Protein AF-A0A091G411-F1 (afdb_monomer_lite)

pLDDT: mean 91.91, std 4.14, range [69.12, 97.12]

Secondary structure (DSSP, 8-state):
-HHHHHHHHHHHHSPP---TT-SS---SSSSSS-----TTTGGGGGGGGTTTGGG-SSS-----HHHHHHIIIIIIIIIHHHHHHHHHHHHHH--

Sequence (95 aa):
MRKALAYKYLMENRKPIIGDDSLIAGTTTSKKVGCPLYPEGSAVIIWNELITMPHRTYNPFDISEETRELLHNDIFVTLNRDMQLELIERAEYGI

Structure (mmCIF, N/CA/C/O backbone):
data_AF-A0A091G411-F1
#
_entry.id   AF-A0A091G411-F1
#
loop_
_atom_site.group_PDB
_atom_site.id
_atom_site.type_symbol
_atom_site.label_atom_id
_atom_site.label_alt_id
_atom_site.label_comp_id
_atom_site.label_asym_id
_atom_site.label_entity_id
_atom_site.label_seq_id
_atom_site.pdbx_PDB_ins_code
_atom_site.Cartn_x
_atom_site.Cartn_y
_atom_site.Cartn_z
_atom_site.occupancy
_atom_site.B_iso_or_equiv
_atom_site.auth_seq_id
_atom_site.auth_comp_id
_atom_site.auth_asym_id
_atom_site.auth_atom_id
_atom_site.pdbx_PDB_model_num
ATOM 1 N N . MET A 1 1 ? -16.859 -4.607 12.590 1.00 84.25 1 MET A N 1
ATOM 2 C CA . MET A 1 1 ? -17.403 -4.481 11.213 1.00 84.25 1 MET A CA 1
ATOM 3 C C . MET A 1 1 ? -16.532 -3.655 10.248 1.00 84.25 1 MET A C 1
ATOM 5 O O . MET A 1 1 ? -16.540 -3.978 9.069 1.00 84.25 1 MET A O 1
ATOM 9 N N . ARG A 1 2 ? -15.725 -2.668 10.693 1.00 89.31 2 ARG A N 1
ATOM 10 C CA . ARG A 1 2 ? -14.885 -1.811 9.812 1.00 89.31 2 ARG A CA 1
ATOM 11 C C . ARG A 1 2 ? -14.003 -2.560 8.800 1.00 89.31 2 ARG A C 1
ATOM 13 O O . ARG A 1 2 ? -14.083 -2.274 7.614 1.00 89.31 2 ARG A O 1
ATOM 20 N N . LYS A 1 3 ? -13.223 -3.557 9.239 1.00 89.69 3 LYS A N 1
ATOM 21 C CA . LYS A 1 3 ? -12.333 -4.328 8.345 1.00 89.69 3 LYS A CA 1
ATOM 22 C C . LYS A 1 3 ? -13.086 -5.056 7.224 1.00 89.69 3 LYS A C 1
ATOM 24 O O . LYS A 1 3 ? -12.641 -5.048 6.085 1.00 89.69 3 LYS A O 1
ATOM 29 N N . ALA A 1 4 ? -14.250 -5.631 7.532 1.00 95.75 4 ALA A N 1
ATOM 30 C CA . ALA A 1 4 ? -15.082 -6.306 6.536 1.00 95.75 4 ALA A CA 1
ATOM 31 C C . ALA A 1 4 ? -15.649 -5.320 5.501 1.00 95.75 4 ALA A C 1
ATOM 33 O O . ALA A 1 4 ? -15.665 -5.624 4.314 1.00 95.75 4 ALA A O 1
ATOM 34 N N . LEU A 1 5 ? -16.063 -4.126 5.938 1.00 96.56 5 LEU A N 1
ATOM 35 C CA . LEU A 1 5 ? -16.547 -3.074 5.039 1.00 96.56 5 LEU A CA 1
ATOM 36 C C . LEU A 1 5 ? -15.428 -2.513 4.155 1.00 96.56 5 LEU A C 1
ATOM 38 O O . LEU A 1 5 ? -15.640 -2.348 2.960 1.00 96.56 5 LEU A O 1
ATOM 42 N N . ALA A 1 6 ? -14.234 -2.287 4.710 1.00 93.19 6 ALA A N 1
ATOM 43 C CA . ALA A 1 6 ? -13.067 -1.869 3.935 1.00 93.19 6 ALA A CA 1
ATOM 44 C C . ALA A 1 6 ? -12.680 -2.925 2.888 1.00 93.19 6 ALA A C 1
ATOM 46 O O . ALA A 1 6 ? -12.440 -2.590 1.731 1.00 93.19 6 ALA A O 1
ATOM 47 N N . TYR A 1 7 ? -12.694 -4.209 3.265 1.00 93.88 7 TYR A N 1
ATOM 48 C CA . TYR A 1 7 ? -12.454 -5.307 2.332 1.00 93.88 7 TYR A CA 1
ATOM 49 C C . TYR A 1 7 ? -13.527 -5.380 1.238 1.00 93.88 7 TYR A C 1
ATOM 51 O O . TYR A 1 7 ? -13.191 -5.492 0.063 1.00 93.88 7 TYR A O 1
ATOM 59 N N . LYS A 1 8 ? -14.810 -5.255 1.598 1.00 96.69 8 LYS A N 1
ATOM 60 C CA . LYS A 1 8 ? -15.911 -5.193 0.629 1.00 96.69 8 LYS A CA 1
ATOM 61 C C . LYS A 1 8 ? -15.710 -4.039 -0.357 1.00 96.69 8 LYS A C 1
ATOM 63 O O . LYS A 1 8 ? -15.721 -4.275 -1.559 1.00 96.69 8 LYS A O 1
ATOM 68 N N . TYR A 1 9 ? -15.454 -2.831 0.145 1.00 96.44 9 TYR A N 1
ATOM 69 C CA . TYR A 1 9 ? -15.200 -1.652 -0.683 1.00 96.44 9 TYR A CA 1
ATOM 70 C C . TYR A 1 9 ? -14.017 -1.871 -1.631 1.00 96.44 9 TYR A C 1
ATOM 72 O O . TYR A 1 9 ? -14.130 -1.604 -2.825 1.00 96.44 9 TYR A O 1
ATOM 80 N N . LEU A 1 10 ? -12.903 -2.411 -1.124 1.00 93.81 10 LEU A N 1
ATOM 81 C CA . LEU A 1 10 ? -11.744 -2.755 -1.943 1.00 93.81 10 LEU A CA 1
ATOM 82 C C . LEU A 1 10 ? -12.136 -3.712 -3.071 1.00 93.81 10 LEU A C 1
ATOM 84 O O . LEU A 1 10 ? -11.776 -3.471 -4.218 1.00 93.81 10 LEU A O 1
ATOM 88 N N . MET A 1 11 ? -12.868 -4.782 -2.760 1.00 93.62 11 MET A N 1
ATOM 89 C CA . MET A 1 11 ? -13.261 -5.793 -3.742 1.00 93.62 11 MET A CA 1
ATOM 90 C C . MET A 1 11 ? -14.276 -5.272 -4.768 1.00 93.62 11 MET A C 1
ATOM 92 O O . MET A 1 11 ? -14.208 -5.683 -5.922 1.00 93.62 11 MET A O 1
ATOM 96 N N . GLU A 1 12 ? -15.169 -4.357 -4.382 1.00 96.25 12 GLU A N 1
ATOM 97 C CA . GLU A 1 12 ? -16.154 -3.734 -5.280 1.00 96.25 12 GLU A CA 1
ATOM 98 C C . GLU A 1 12 ? -15.539 -2.676 -6.212 1.00 96.25 12 GLU A C 1
ATOM 100 O O . GLU A 1 12 ? -16.035 -2.486 -7.320 1.00 96.25 12 GLU A O 1
ATOM 105 N N . ASN A 1 13 ? -14.463 -1.998 -5.793 1.00 95.25 13 ASN A N 1
ATOM 106 C CA . ASN A 1 13 ? -13.894 -0.857 -6.526 1.00 95.25 13 ASN A CA 1
ATOM 107 C C . ASN A 1 13 ? -12.552 -1.152 -7.206 1.00 95.25 13 ASN A C 1
ATOM 109 O O . ASN A 1 13 ? -12.116 -0.397 -8.078 1.00 95.25 13 ASN A O 1
ATOM 113 N N . ARG A 1 14 ? -11.856 -2.229 -6.824 1.00 90.50 14 ARG A N 1
ATOM 114 C CA . ARG A 1 14 ? -10.587 -2.574 -7.469 1.00 90.50 14 ARG A CA 1
ATOM 115 C C . ARG A 1 14 ? -10.821 -3.026 -8.908 1.00 90.50 14 ARG A C 1
ATOM 117 O O . ARG A 1 14 ? -11.667 -3.873 -9.182 1.00 90.50 14 ARG A O 1
ATOM 124 N N . LYS A 1 15 ? -9.986 -2.543 -9.829 1.00 89.75 15 LYS A N 1
ATOM 125 C CA . LYS A 1 15 ? -9.950 -3.079 -11.191 1.00 89.75 15 LYS A CA 1
ATOM 126 C C . LYS A 1 15 ? -9.323 -4.483 -11.168 1.00 89.75 15 LYS A C 1
ATOM 128 O O . LYS A 1 15 ? -8.178 -4.610 -10.721 1.00 89.75 15 LYS A O 1
ATOM 133 N N . PRO A 1 16 ? -10.027 -5.535 -11.622 1.00 87.19 16 PRO A N 1
ATOM 134 C CA . PRO A 1 16 ? -9.432 -6.856 -11.744 1.00 87.19 16 PRO A CA 1
ATOM 135 C C . PRO A 1 16 ? -8.386 -6.851 -12.861 1.00 87.19 16 PRO A C 1
ATOM 137 O O . PRO A 1 16 ? -8.563 -6.210 -13.898 1.00 87.19 16 PRO A O 1
ATOM 140 N N . ILE A 1 17 ? -7.296 -7.579 -12.642 1.00 89.88 17 ILE A N 1
ATOM 141 C CA . ILE A 1 17 ? -6.245 -7.793 -13.636 1.00 89.88 17 ILE A CA 1
ATOM 142 C C . ILE A 1 17 ? -6.158 -9.295 -13.878 1.00 89.88 17 ILE A C 1
ATOM 144 O O . ILE A 1 17 ? -6.122 -10.086 -12.933 1.00 89.88 17 ILE A O 1
ATOM 148 N N . ILE A 1 18 ? -6.144 -9.675 -15.150 1.00 89.44 18 ILE A N 1
ATOM 149 C CA . ILE A 1 18 ? -5.881 -11.035 -15.609 1.00 89.44 18 ILE A CA 1
ATOM 150 C C . ILE A 1 18 ? -4.603 -10.933 -16.432 1.00 89.44 18 ILE A C 1
ATOM 152 O O . ILE A 1 18 ? -4.525 -10.104 -17.336 1.00 89.44 18 ILE A O 1
ATOM 156 N N . GLY A 1 19 ? -3.575 -11.689 -16.052 1.00 86.31 19 GLY A N 1
ATOM 157 C CA . GLY A 1 19 ? -2.325 -11.704 -16.805 1.00 86.31 19 GLY A CA 1
ATOM 158 C C . GLY A 1 19 ? -2.527 -12.363 -18.166 1.00 86.31 19 GLY A C 1
ATOM 159 O O . GLY A 1 19 ? -3.258 -13.344 -18.250 1.00 86.31 19 GLY A O 1
ATOM 160 N N . ASP A 1 20 ? -1.853 -11.847 -19.192 1.00 88.31 20 ASP A N 1
ATOM 161 C CA . ASP A 1 20 ? -2.012 -12.293 -20.587 1.00 88.31 20 ASP A CA 1
ATOM 162 C C . ASP A 1 20 ? -1.788 -13.807 -20.757 1.00 88.31 20 ASP A C 1
ATOM 164 O O . ASP A 1 20 ? -2.532 -14.470 -21.471 1.00 88.31 20 ASP A O 1
ATOM 168 N N . ASP A 1 21 ? -0.824 -14.361 -20.015 1.00 88.44 21 ASP A N 1
ATOM 169 C CA . ASP A 1 21 ? -0.459 -15.785 -20.035 1.00 88.44 21 ASP A CA 1
ATOM 170 C C . ASP A 1 21 ? -1.022 -16.571 -18.834 1.00 88.44 21 ASP A C 1
ATOM 172 O O . ASP A 1 21 ? -0.574 -17.677 -18.529 1.00 88.44 21 ASP A O 1
ATOM 176 N N . SER A 1 22 ? -1.965 -15.990 -18.084 1.00 88.50 22 SER A N 1
ATOM 177 C CA . SER A 1 22 ? -2.501 -16.614 -16.875 1.00 88.50 22 SER A CA 1
ATOM 178 C C . SER A 1 22 ? 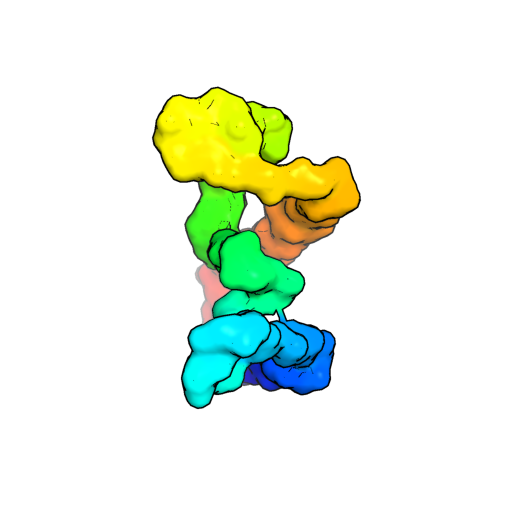-3.746 -17.438 -17.176 1.00 88.50 22 SER A C 1
ATOM 180 O O . SER A 1 22 ? -4.761 -16.913 -17.627 1.00 88.50 22 SER A O 1
ATOM 182 N N . LEU A 1 23 ? -3.714 -18.723 -16.817 1.00 92.94 23 LEU A N 1
ATOM 183 C CA . LEU A 1 23 ? -4.904 -19.584 -16.835 1.00 92.94 23 LEU A CA 1
ATOM 184 C C . LEU A 1 23 ? -5.881 -19.274 -15.687 1.00 92.94 23 LEU A C 1
ATOM 186 O O . LEU A 1 23 ? -7.018 -19.740 -15.703 1.00 92.94 23 LEU A O 1
ATOM 190 N N . ILE A 1 24 ? -5.444 -18.510 -14.680 1.00 90.44 24 ILE A N 1
ATOM 191 C CA . ILE A 1 24 ? -6.239 -18.151 -13.502 1.00 90.44 24 ILE A CA 1
ATOM 192 C C . ILE A 1 24 ? -6.423 -16.633 -13.458 1.00 90.44 24 ILE A C 1
ATOM 194 O O . ILE A 1 24 ? -5.467 -15.866 -13.590 1.00 90.44 24 ILE A O 1
ATOM 198 N N . ALA A 1 25 ? -7.663 -16.196 -13.252 1.00 88.12 25 ALA A N 1
ATOM 199 C CA . ALA A 1 25 ? -7.988 -14.785 -13.114 1.00 88.12 25 ALA A CA 1
ATOM 200 C C . ALA A 1 25 ? -7.594 -14.247 -11.732 1.00 88.12 25 ALA A C 1
ATOM 202 O O . ALA A 1 25 ? -7.853 -14.879 -10.707 1.00 88.12 25 ALA A O 1
ATOM 203 N N . GLY A 1 26 ? -7.056 -13.027 -11.713 1.00 85.50 26 GLY A N 1
ATOM 204 C CA . GLY A 1 26 ? -6.858 -12.251 -10.497 1.00 85.50 26 GLY A CA 1
ATOM 205 C C . GLY A 1 26 ? -5.401 -11.945 -10.168 1.00 85.50 26 GLY A C 1
ATOM 206 O O . GLY A 1 26 ? -4.474 -12.694 -10.456 1.00 85.50 26 GLY A O 1
ATOM 207 N N . THR A 1 27 ? -5.229 -10.813 -9.497 1.00 88.38 27 THR A N 1
ATOM 208 C CA . THR A 1 27 ? -3.979 -10.355 -8.883 1.00 88.38 27 THR A CA 1
ATOM 209 C C . THR A 1 27 ? -4.261 -9.919 -7.449 1.00 88.38 27 THR A C 1
ATOM 211 O O . THR A 1 27 ? -5.416 -9.689 -7.072 1.00 88.38 27 THR A O 1
ATOM 214 N N . THR A 1 28 ? -3.217 -9.743 -6.644 1.00 88.19 28 THR A N 1
ATOM 215 C CA . THR A 1 28 ? -3.316 -9.173 -5.288 1.00 88.19 28 THR A CA 1
ATOM 216 C C . THR A 1 28 ? -3.195 -7.648 -5.265 1.00 88.19 28 THR A C 1
ATOM 218 O O . THR A 1 28 ? -3.541 -7.029 -4.264 1.00 88.19 28 THR A O 1
ATOM 221 N N . THR A 1 29 ? -2.744 -7.024 -6.359 1.00 90.25 29 THR A N 1
ATOM 222 C CA . THR A 1 29 ? -2.527 -5.570 -6.452 1.00 90.25 29 THR A CA 1
ATOM 223 C C . THR A 1 29 ? -3.131 -4.975 -7.727 1.00 90.25 29 THR A C 1
ATOM 225 O O . THR A 1 29 ? -3.661 -5.695 -8.575 1.00 90.25 29 THR A O 1
ATOM 228 N N . SER A 1 30 ? -3.046 -3.652 -7.873 1.00 87.56 30 SER A N 1
ATOM 229 C CA . SER A 1 30 ? -3.403 -2.915 -9.093 1.00 87.56 30 SER A CA 1
ATOM 230 C C . SER A 1 30 ? -2.338 -2.991 -10.199 1.00 87.56 30 SER A C 1
ATOM 232 O O . SER A 1 30 ? -2.475 -2.325 -11.223 1.00 87.56 30 SER A O 1
ATOM 234 N N . LYS A 1 31 ? -1.282 -3.797 -10.022 1.00 87.56 31 LYS A N 1
ATOM 235 C CA . LYS A 1 31 ? -0.209 -4.012 -11.002 1.00 87.56 31 LYS A CA 1
ATOM 236 C C . LYS A 1 31 ? -0.017 -5.511 -11.273 1.00 87.56 31 LYS A C 1
ATOM 238 O O . LYS A 1 31 ? -0.348 -6.343 -10.429 1.00 87.56 31 LYS A O 1
ATOM 243 N N . LYS A 1 32 ? 0.548 -5.858 -12.442 1.00 85.25 32 LYS A N 1
ATOM 244 C CA . LYS A 1 32 ? 0.907 -7.252 -12.800 1.00 85.25 32 LYS A CA 1
ATOM 245 C C . LYS A 1 32 ? 1.946 -7.820 -11.825 1.00 85.25 32 LYS A C 1
ATOM 247 O O . LYS A 1 32 ? 1.806 -8.946 -11.367 1.00 85.25 32 LYS A O 1
ATOM 252 N N . VAL A 1 33 ? 2.934 -7.000 -11.464 1.00 87.62 33 VAL A N 1
ATOM 253 C CA . VAL A 1 33 ? 3.892 -7.251 -10.382 1.00 87.62 33 VAL A CA 1
ATOM 254 C C . VAL A 1 33 ? 3.821 -6.061 -9.434 1.00 87.62 33 VAL A C 1
ATOM 256 O O . VAL A 1 33 ? 4.000 -4.917 -9.849 1.00 87.62 33 VAL A O 1
ATOM 259 N N . GLY A 1 34 ? 3.497 -6.317 -8.173 1.00 89.19 34 GLY A N 1
ATOM 260 C CA . GLY A 1 34 ? 3.331 -5.269 -7.176 1.00 89.19 34 GLY A CA 1
ATOM 261 C C . GLY A 1 34 ? 3.368 -5.826 -5.762 1.00 89.19 34 GLY A C 1
ATOM 262 O O . GLY A 1 34 ? 3.163 -7.020 -5.548 1.00 89.19 34 GLY A O 1
ATOM 263 N N . CYS A 1 35 ? 3.614 -4.938 -4.805 1.00 90.06 35 CYS A N 1
ATOM 264 C CA . CYS A 1 35 ? 3.632 -5.249 -3.383 1.00 90.06 35 CYS A CA 1
ATOM 265 C C . CYS A 1 35 ? 2.379 -4.646 -2.723 1.00 90.06 35 CYS A C 1
ATOM 267 O O . CYS A 1 35 ? 2.209 -3.425 -2.789 1.00 90.06 35 CYS A O 1
ATOM 269 N N . PRO A 1 36 ? 1.472 -5.451 -2.138 1.00 91.31 36 PRO A N 1
ATOM 270 C CA . PRO A 1 36 ? 0.368 -4.910 -1.357 1.00 91.31 36 PRO A CA 1
ATOM 271 C C . PRO A 1 36 ? 0.904 -4.283 -0.066 1.00 91.31 36 PRO A C 1
ATOM 273 O O . PRO A 1 36 ? 1.784 -4.839 0.591 1.00 91.31 36 PRO A O 1
ATOM 276 N N . LEU A 1 37 ? 0.351 -3.133 0.309 1.00 92.19 37 LEU A N 1
ATOM 277 C CA . LEU A 1 37 ? 0.681 -2.450 1.554 1.00 92.19 37 LEU A CA 1
ATOM 278 C C . LEU A 1 37 ? -0.463 -2.612 2.553 1.00 92.19 37 LEU A C 1
ATOM 280 O O . LEU A 1 37 ? -1.633 -2.556 2.177 1.00 92.19 37 LEU A O 1
ATOM 284 N N . TYR A 1 38 ? -0.095 -2.767 3.822 1.00 92.00 38 TYR A N 1
ATOM 285 C CA . TYR A 1 38 ? -1.000 -2.839 4.968 1.00 92.00 38 TYR A CA 1
ATOM 286 C C . TYR A 1 38 ? -0.681 -1.663 5.908 1.00 92.00 38 TYR A C 1
ATOM 288 O O . TYR A 1 38 ? 0.175 -1.809 6.790 1.00 92.00 38 TYR A O 1
ATOM 296 N N . PRO A 1 39 ? -1.263 -0.469 5.668 1.00 89.81 39 PRO A N 1
ATOM 297 C CA . PRO A 1 39 ? -1.009 0.749 6.447 1.00 89.81 39 PRO A CA 1
ATOM 298 C C . PRO A 1 39 ? -1.266 0.596 7.941 1.00 89.81 39 PRO A C 1
ATOM 300 O O . PRO A 1 39 ? -0.595 1.226 8.747 1.00 89.81 39 PRO A O 1
ATOM 303 N N . GLU A 1 40 ? -2.202 -0.275 8.306 1.00 86.00 40 GLU A N 1
ATOM 304 C CA . GLU A 1 40 ? -2.543 -0.594 9.687 1.00 86.00 40 GLU A CA 1
ATOM 305 C C . GLU A 1 40 ? -1.490 -1.447 10.410 1.00 86.00 40 GLU A C 1
ATOM 307 O O . GLU A 1 40 ? -1.639 -1.742 11.596 1.00 86.00 40 GLU A O 1
ATOM 312 N N . GLY A 1 41 ? -0.469 -1.904 9.685 1.00 85.94 41 GLY A N 1
ATOM 313 C CA . GLY A 1 41 ? 0.588 -2.769 10.181 1.00 85.94 41 GLY A CA 1
ATOM 314 C C . GLY A 1 41 ? 1.957 -2.327 9.674 1.00 85.94 41 GLY A C 1
ATOM 315 O O . GLY A 1 41 ? 2.416 -1.218 9.932 1.00 85.94 41 GLY A O 1
ATOM 316 N N . SER A 1 42 ? 2.650 -3.216 8.965 1.00 88.12 42 SER A N 1
ATOM 317 C CA . SER A 1 42 ? 4.073 -3.051 8.652 1.00 88.12 42 SER A CA 1
ATOM 318 C C . SER A 1 42 ? 4.386 -2.053 7.537 1.00 88.12 42 SER A C 1
ATOM 320 O O . SER A 1 42 ? 5.561 -1.763 7.318 1.00 88.12 42 SER A O 1
ATOM 322 N N . ALA A 1 43 ? 3.398 -1.521 6.809 1.00 92.62 43 ALA A N 1
ATOM 323 C CA . ALA A 1 43 ? 3.691 -0.635 5.678 1.00 92.62 43 ALA A CA 1
ATOM 324 C C . ALA A 1 43 ? 4.369 0.676 6.102 1.00 92.62 43 ALA A C 1
ATOM 326 O O . ALA A 1 43 ? 5.138 1.230 5.328 1.00 92.62 43 ALA A O 1
ATOM 327 N N . VAL A 1 44 ? 4.169 1.142 7.337 1.00 91.94 44 VAL A N 1
ATOM 328 C CA . VAL A 1 44 ? 4.827 2.362 7.834 1.00 91.94 44 VAL A CA 1
ATOM 329 C C . VAL A 1 44 ? 6.357 2.227 7.924 1.00 91.94 44 VAL A C 1
ATOM 331 O O . VAL A 1 44 ? 7.072 3.224 7.912 1.00 91.94 44 VAL A O 1
ATOM 334 N N . ILE A 1 45 ? 6.891 1.000 7.949 1.00 91.50 45 ILE A N 1
ATOM 335 C CA . ILE A 1 45 ? 8.337 0.745 8.059 1.00 91.50 45 ILE A CA 1
ATOM 336 C C . ILE A 1 45 ? 9.095 1.287 6.838 1.00 91.50 45 ILE A C 1
ATOM 338 O O . ILE A 1 45 ? 10.224 1.750 6.974 1.00 91.50 45 ILE A O 1
ATOM 342 N N . ILE A 1 46 ? 8.474 1.290 5.653 1.00 94.19 46 ILE A N 1
ATOM 343 C CA . ILE A 1 46 ? 9.115 1.788 4.425 1.00 94.19 46 ILE A CA 1
ATOM 344 C C . ILE A 1 46 ? 9.050 3.314 4.280 1.00 94.19 46 ILE A C 1
ATOM 346 O O . ILE A 1 46 ? 9.552 3.849 3.293 1.00 94.19 46 ILE A O 1
ATOM 350 N N . TRP A 1 47 ? 8.442 4.032 5.230 1.00 95.12 47 TRP A N 1
ATOM 351 C CA . TRP A 1 47 ? 8.197 5.470 5.101 1.00 95.12 47 TRP A CA 1
ATOM 352 C C . TRP A 1 47 ? 9.492 6.274 4.915 1.00 95.12 47 TRP A C 1
ATOM 354 O O . TRP A 1 47 ? 9.595 7.091 4.000 1.00 95.12 47 TRP A O 1
ATOM 364 N N . ASN A 1 48 ? 10.527 5.965 5.698 1.00 94.50 48 ASN A N 1
ATOM 365 C CA . ASN A 1 48 ? 11.828 6.636 5.600 1.00 94.50 48 ASN A CA 1
ATOM 366 C C . ASN A 1 48 ? 12.617 6.264 4.335 1.00 94.50 48 ASN A C 1
ATOM 368 O O . ASN A 1 48 ? 13.675 6.830 4.074 1.00 94.50 48 ASN A O 1
ATOM 372 N N . GLU A 1 49 ? 12.114 5.320 3.542 1.00 95.75 49 GLU A N 1
ATOM 373 C CA . GLU A 1 49 ? 12.794 4.786 2.370 1.00 95.75 49 GLU A CA 1
ATOM 374 C C . GLU A 1 49 ? 12.011 5.027 1.077 1.00 95.75 49 GLU A C 1
ATOM 376 O O . GLU A 1 49 ? 12.420 4.528 0.036 1.00 95.75 49 GLU A O 1
ATOM 381 N N . LEU A 1 50 ? 10.914 5.796 1.085 1.00 95.50 50 LEU A N 1
ATOM 382 C CA . LEU A 1 50 ? 10.099 5.997 -0.124 1.00 95.50 50 LEU A CA 1
ATOM 383 C C . LEU A 1 50 ? 10.895 6.572 -1.310 1.00 95.50 50 LEU A C 1
ATOM 385 O O . LEU A 1 50 ? 10.564 6.287 -2.455 1.00 95.50 50 LEU A O 1
ATOM 389 N N . ILE A 1 51 ? 11.946 7.353 -1.048 1.00 96.31 51 ILE A N 1
ATOM 390 C CA . ILE A 1 51 ? 12.827 7.921 -2.083 1.00 96.31 51 ILE A CA 1
ATOM 391 C C . ILE A 1 51 ? 13.936 6.936 -2.479 1.00 96.31 51 ILE A C 1
ATOM 393 O O . ILE A 1 51 ? 14.301 6.842 -3.646 1.00 96.31 51 ILE A O 1
ATOM 397 N N . THR A 1 52 ? 14.490 6.196 -1.519 1.00 96.31 52 THR A N 1
ATOM 398 C CA . THR A 1 52 ? 15.651 5.317 -1.736 1.00 96.31 52 THR A CA 1
ATOM 399 C C . THR A 1 52 ? 15.266 3.895 -2.143 1.00 96.31 52 THR A C 1
ATOM 401 O O . THR A 1 52 ? 16.119 3.135 -2.594 1.00 96.31 52 THR A O 1
ATOM 404 N N . MET A 1 53 ? 13.989 3.523 -2.018 1.00 95.50 53 MET A N 1
ATOM 405 C CA . MET A 1 53 ? 13.460 2.186 -2.292 1.00 95.50 53 MET A CA 1
ATOM 406 C C . MET A 1 53 ? 13.783 1.645 -3.696 1.00 95.50 53 MET A C 1
ATOM 408 O O . MET A 1 53 ? 14.167 0.474 -3.769 1.00 95.50 53 MET A O 1
ATOM 412 N N . PRO A 1 54 ? 13.723 2.441 -4.784 1.00 96.06 54 PRO A N 1
ATOM 413 C CA . PRO A 1 54 ? 14.128 1.970 -6.112 1.00 96.06 54 PRO A CA 1
ATOM 414 C C . PRO A 1 54 ? 15.625 1.631 -6.219 1.00 96.06 54 PRO A C 1
ATOM 416 O O . PRO A 1 54 ? 16.037 0.912 -7.122 1.00 96.06 54 PRO A O 1
ATOM 419 N N . HIS A 1 55 ? 16.449 2.132 -5.295 1.00 96.19 55 HIS A N 1
ATOM 420 C CA . HIS A 1 55 ? 17.909 1.994 -5.306 1.00 96.19 55 HIS A CA 1
ATOM 421 C C . HIS A 1 55 ? 18.437 1.008 -4.254 1.00 96.19 55 HIS A C 1
ATOM 423 O O . HIS A 1 55 ? 19.642 0.953 -4.004 1.00 96.19 55 HIS A O 1
ATOM 429 N N . ARG A 1 56 ? 17.558 0.227 -3.613 1.00 96.06 56 ARG A N 1
ATOM 430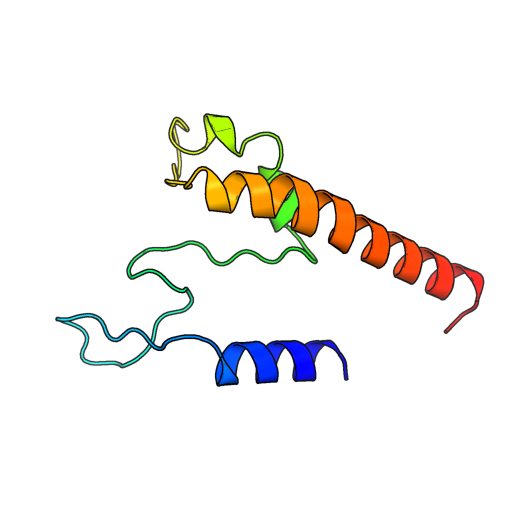 C CA . ARG A 1 56 ? 17.971 -0.791 -2.641 1.00 96.06 56 ARG A CA 1
ATOM 431 C C . ARG A 1 56 ? 18.774 -1.899 -3.314 1.00 96.06 56 ARG A C 1
ATOM 433 O O . ARG A 1 56 ? 18.406 -2.388 -4.377 1.00 96.06 56 ARG A O 1
ATOM 440 N N . THR A 1 57 ? 19.801 -2.381 -2.617 1.00 97.12 57 THR A N 1
ATOM 441 C CA . THR A 1 57 ? 20.561 -3.571 -3.031 1.00 97.12 57 THR A CA 1
ATOM 442 C C . THR A 1 57 ? 19.677 -4.816 -3.109 1.00 97.12 57 THR A C 1
ATOM 444 O O . THR A 1 57 ? 19.856 -5.651 -3.990 1.00 97.12 57 THR A O 1
ATOM 447 N N . TYR A 1 58 ? 18.715 -4.944 -2.189 1.00 95.38 58 TYR A N 1
ATOM 448 C CA . TYR A 1 58 ? 17.816 -6.090 -2.103 1.00 95.38 58 TYR A CA 1
ATOM 449 C C . TYR A 1 58 ? 16.361 -5.642 -2.177 1.00 95.38 58 TYR A C 1
ATOM 451 O O . TYR A 1 58 ? 15.963 -4.697 -1.496 1.00 95.38 58 TYR A O 1
ATOM 459 N N . ASN A 1 59 ? 15.570 -6.375 -2.966 1.00 93.19 59 ASN A N 1
ATOM 460 C CA . ASN A 1 59 ? 14.133 -6.160 -3.140 1.00 93.19 59 ASN A CA 1
ATOM 461 C C . ASN A 1 59 ? 13.758 -4.692 -3.466 1.00 93.19 59 ASN A C 1
ATOM 463 O O . ASN A 1 59 ? 12.970 -4.088 -2.729 1.00 93.19 59 ASN A O 1
ATOM 467 N N . PRO A 1 60 ? 14.359 -4.083 -4.511 1.00 95.19 60 PRO A N 1
ATOM 468 C CA . PRO A 1 60 ? 13.983 -2.744 -4.941 1.00 95.19 60 PRO A CA 1
ATOM 469 C C . PRO A 1 60 ? 12.569 -2.748 -5.529 1.00 95.19 60 PRO A C 1
ATOM 471 O O . PRO A 1 60 ? 12.157 -3.703 -6.191 1.00 95.19 60 PRO A O 1
ATOM 474 N N . PHE A 1 61 ? 11.841 -1.655 -5.315 1.00 92.69 61 PHE A N 1
ATOM 475 C CA . PHE A 1 61 ? 10.533 -1.435 -5.927 1.00 92.69 61 PHE A CA 1
ATOM 476 C C . PHE A 1 61 ? 10.448 -0.038 -6.516 1.00 92.69 61 PHE A C 1
ATOM 478 O O . PHE A 1 61 ? 10.791 0.943 -5.853 1.00 92.69 61 PHE A O 1
ATOM 485 N N . ASP A 1 62 ? 9.895 0.043 -7.722 1.00 93.81 62 ASP A N 1
ATOM 486 C CA . ASP A 1 62 ? 9.525 1.315 -8.320 1.00 93.81 62 ASP A CA 1
ATOM 487 C C . ASP A 1 62 ? 8.299 1.899 -7.624 1.00 93.81 62 ASP A C 1
ATOM 489 O O . ASP A 1 62 ? 7.279 1.231 -7.398 1.00 93.81 62 ASP A O 1
ATOM 493 N N . ILE A 1 63 ? 8.381 3.192 -7.348 1.00 94.12 63 ILE A N 1
ATOM 494 C CA . ILE A 1 63 ? 7.301 3.981 -6.780 1.00 94.12 63 ILE A CA 1
ATOM 495 C C . ILE A 1 63 ? 7.171 5.275 -7.574 1.00 94.12 63 ILE A C 1
ATOM 497 O O . ILE A 1 63 ? 8.160 5.933 -7.884 1.00 94.12 63 ILE A O 1
ATOM 501 N N . SER A 1 64 ? 5.937 5.607 -7.947 1.00 94.62 64 SER A N 1
ATOM 502 C CA . SER A 1 64 ? 5.659 6.871 -8.626 1.00 94.62 64 SER A CA 1
ATOM 503 C C . SER A 1 64 ? 5.660 8.020 -7.623 1.00 94.62 64 SER A C 1
ATOM 505 O O . SER A 1 64 ? 5.374 7.811 -6.443 1.00 94.62 64 SER A O 1
ATOM 507 N N . GLU A 1 65 ? 5.920 9.231 -8.106 1.00 96.44 65 GLU A N 1
ATOM 508 C CA . GLU A 1 65 ? 5.846 10.439 -7.284 1.00 96.44 65 GLU A CA 1
ATOM 509 C C . GLU A 1 65 ? 4.464 10.602 -6.635 1.00 96.44 65 GLU A C 1
ATOM 511 O O . GLU A 1 65 ? 4.372 10.750 -5.422 1.00 96.44 65 GLU A O 1
ATOM 516 N N . GLU A 1 66 ? 3.391 10.424 -7.410 1.00 96.69 66 GLU A N 1
ATOM 517 C CA . GLU A 1 66 ? 2.007 10.460 -6.918 1.00 96.69 66 GLU A CA 1
ATOM 518 C C . GLU A 1 66 ? 1.779 9.460 -5.772 1.00 96.69 66 GLU A C 1
ATOM 520 O O . GLU A 1 66 ? 1.221 9.793 -4.728 1.00 96.69 66 GLU A O 1
ATOM 525 N N . THR A 1 67 ? 2.253 8.218 -5.928 1.00 95.00 67 THR A N 1
ATOM 526 C CA . THR A 1 67 ? 2.136 7.206 -4.866 1.00 95.00 67 THR A CA 1
ATOM 527 C C . THR A 1 67 ? 2.957 7.589 -3.636 1.00 95.00 67 THR A C 1
ATOM 529 O O . THR A 1 67 ? 2.523 7.342 -2.514 1.00 95.00 67 THR A O 1
ATOM 532 N N . ARG A 1 68 ? 4.138 8.184 -3.823 1.00 95.81 68 ARG A N 1
ATOM 533 C CA . ARG A 1 68 ? 4.994 8.639 -2.724 1.00 95.81 68 ARG A CA 1
ATOM 534 C C . ARG A 1 68 ? 4.328 9.758 -1.928 1.00 95.81 68 ARG A C 1
ATOM 536 O O . ARG A 1 68 ? 4.340 9.694 -0.700 1.00 95.81 68 ARG A O 1
ATOM 543 N N . GLU A 1 69 ? 3.743 10.740 -2.604 1.00 96.81 69 GLU A N 1
ATOM 544 C CA . GLU A 1 69 ? 3.016 11.845 -1.975 1.00 96.81 69 GLU A CA 1
ATOM 545 C C . GLU A 1 69 ? 1.783 11.346 -1.216 1.00 96.81 69 GLU A C 1
ATOM 547 O O . GLU A 1 69 ? 1.620 11.685 -0.045 1.00 96.81 69 GLU A O 1
ATOM 552 N N . LEU A 1 70 ? 0.977 10.473 -1.831 1.00 96.00 70 LEU A N 1
ATOM 553 C CA . LEU A 1 70 ? -0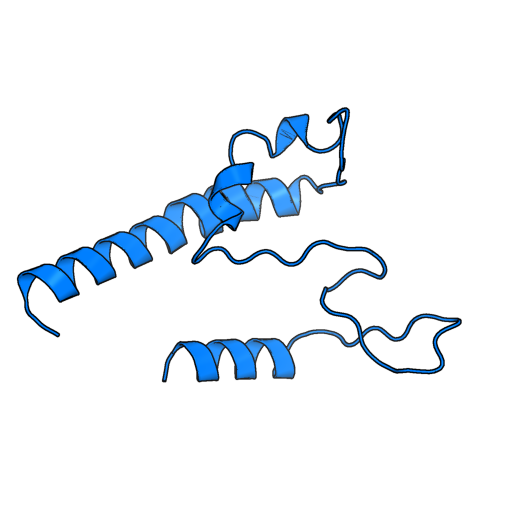.184 9.848 -1.188 1.00 96.00 70 LEU A CA 1
ATOM 554 C C . LEU A 1 70 ? 0.219 9.068 0.073 1.00 96.00 70 LEU A C 1
ATOM 556 O O . LEU A 1 70 ? -0.402 9.199 1.131 1.00 96.00 70 LEU A O 1
ATOM 560 N N . LEU A 1 71 ? 1.277 8.254 -0.021 1.00 95.75 71 LEU A N 1
ATOM 561 C CA . LEU A 1 71 ? 1.767 7.487 1.120 1.00 95.75 71 LEU A CA 1
ATOM 562 C C . LEU A 1 71 ? 2.282 8.396 2.236 1.00 95.75 71 LEU A C 1
ATOM 564 O O . LEU A 1 71 ? 1.977 8.140 3.396 1.00 95.75 71 LEU A O 1
ATOM 568 N N . HIS A 1 72 ? 3.035 9.448 1.907 1.00 95.56 72 HIS A N 1
ATOM 569 C CA . HIS A 1 72 ? 3.596 10.355 2.904 1.00 95.56 72 HIS A CA 1
ATOM 570 C C . HIS A 1 72 ? 2.512 11.203 3.582 1.00 95.56 72 HIS A C 1
ATOM 572 O O . HIS A 1 72 ? 2.423 11.191 4.803 1.00 95.56 72 HIS A O 1
ATOM 578 N N . ASN A 1 73 ? 1.691 11.920 2.814 1.00 95.00 73 ASN A N 1
ATOM 579 C CA . ASN A 1 73 ? 0.795 12.949 3.350 1.00 95.00 73 ASN A CA 1
ATOM 580 C C . ASN A 1 73 ? -0.493 12.372 3.955 1.00 95.00 73 ASN A C 1
ATOM 582 O O . ASN A 1 73 ? -0.937 12.805 5.020 1.00 95.00 73 ASN A O 1
ATOM 586 N N . ASP A 1 74 ? -1.084 11.370 3.305 1.00 94.62 74 ASP A N 1
ATOM 587 C CA . ASP A 1 74 ? -2.426 10.910 3.667 1.00 94.62 74 ASP A CA 1
ATOM 588 C C . ASP A 1 74 ? -2.379 9.600 4.451 1.00 94.62 74 ASP A C 1
ATOM 590 O O . ASP A 1 74 ? -2.994 9.464 5.510 1.00 94.62 74 ASP A O 1
ATOM 594 N N . ILE A 1 75 ? -1.614 8.621 3.969 1.00 94.31 75 ILE A N 1
ATOM 595 C CA . ILE A 1 75 ? -1.646 7.274 4.545 1.00 94.31 75 ILE A CA 1
ATOM 596 C C . ILE A 1 75 ? -0.767 7.171 5.799 1.00 94.31 75 ILE A C 1
ATOM 598 O O . ILE A 1 75 ? -1.244 6.766 6.858 1.00 94.31 75 ILE A O 1
ATOM 602 N N . PHE A 1 76 ? 0.513 7.531 5.726 1.00 94.75 76 PHE A N 1
ATOM 603 C CA . PHE A 1 76 ? 1.428 7.338 6.854 1.00 94.75 76 PHE A CA 1
ATOM 604 C C . PHE A 1 76 ? 1.345 8.439 7.914 1.00 94.75 76 PHE A C 1
ATOM 606 O O . PHE A 1 76 ? 1.585 8.148 9.085 1.00 94.75 76 PHE A O 1
ATOM 613 N N . VAL A 1 77 ? 0.954 9.666 7.550 1.00 91.56 77 VAL A N 1
ATOM 614 C CA . VAL A 1 77 ? 0.668 10.732 8.527 1.00 91.56 77 VAL A CA 1
ATOM 615 C C . VAL A 1 77 ? -0.759 10.613 9.051 1.00 91.56 77 VAL A C 1
ATOM 617 O O . VAL A 1 77 ? -0.958 10.370 10.241 1.00 91.56 77 VAL A O 1
ATOM 620 N N . THR A 1 78 ? -1.757 10.794 8.184 1.00 91.00 78 THR A N 1
ATOM 621 C CA . THR A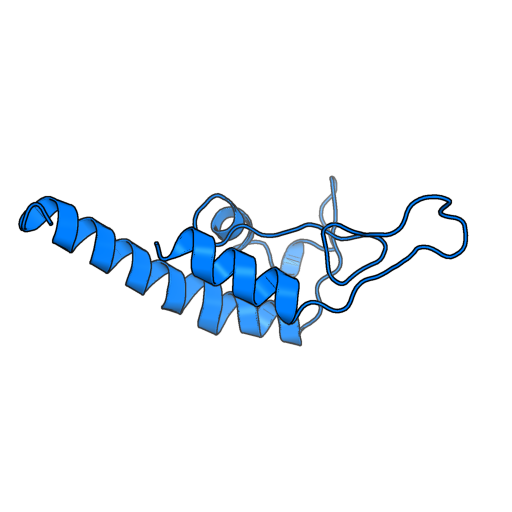 1 78 ? -3.133 11.045 8.637 1.00 91.00 78 THR A CA 1
ATOM 622 C C . THR A 1 78 ? -3.807 9.773 9.141 1.00 91.00 78 THR A C 1
ATOM 624 O O . THR A 1 78 ? -4.222 9.727 10.299 1.00 91.00 78 THR A O 1
ATOM 627 N N . LEU A 1 79 ? -3.848 8.709 8.331 1.00 88.75 79 LEU A N 1
ATOM 628 C CA . LEU A 1 79 ? -4.484 7.452 8.742 1.00 88.75 79 LEU A CA 1
ATOM 629 C C . LEU A 1 79 ? -3.785 6.824 9.957 1.00 88.75 79 LEU A C 1
ATOM 631 O O . LEU A 1 79 ? -4.459 6.345 10.868 1.00 88.75 79 LEU A O 1
ATOM 635 N N . ASN A 1 80 ? -2.449 6.850 10.001 1.00 88.81 80 ASN A N 1
ATOM 636 C CA . ASN A 1 80 ? -1.717 6.312 11.147 1.00 88.81 80 ASN A CA 1
ATOM 637 C C . ASN A 1 80 ? -2.029 7.094 12.433 1.00 88.81 80 ASN A C 1
ATOM 639 O O . ASN A 1 80 ? -2.299 6.479 13.461 1.00 88.81 80 ASN A O 1
ATOM 643 N N . ARG A 1 81 ? -2.069 8.434 12.386 1.00 90.94 81 AR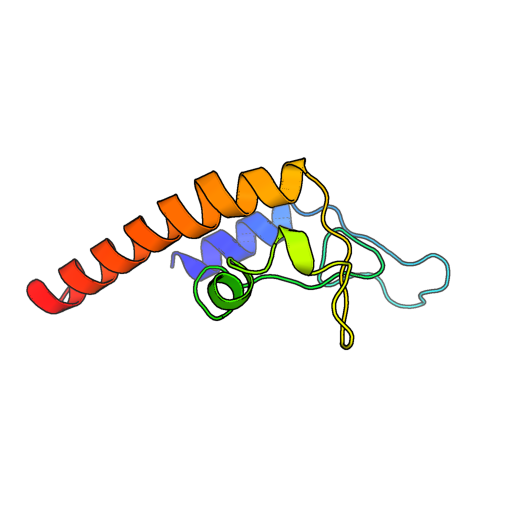G A N 1
ATOM 644 C CA . ARG A 1 81 ? -2.474 9.256 13.539 1.00 90.94 81 ARG A CA 1
ATOM 645 C C . ARG A 1 81 ? -3.863 8.866 14.037 1.00 90.94 81 ARG A C 1
ATOM 647 O O . ARG A 1 81 ? -4.027 8.626 15.229 1.00 90.94 81 ARG A O 1
ATOM 654 N N . ASP A 1 82 ? -4.841 8.789 13.139 1.00 92.00 82 ASP A N 1
ATOM 655 C CA . ASP A 1 82 ? -6.230 8.490 13.506 1.00 92.00 82 ASP A CA 1
ATOM 656 C C . ASP A 1 82 ? -6.357 7.095 14.135 1.00 92.00 82 ASP A C 1
ATOM 658 O O . ASP A 1 82 ? -7.084 6.904 15.107 1.00 92.00 82 ASP A O 1
ATOM 662 N N . MET A 1 83 ? -5.583 6.129 13.638 1.00 89.94 83 MET A N 1
ATOM 663 C CA . MET A 1 83 ? -5.486 4.801 14.235 1.00 89.94 83 MET A CA 1
ATOM 664 C C . MET A 1 83 ? -4.864 4.807 15.635 1.00 89.94 83 MET A C 1
ATOM 666 O O . MET A 1 83 ? -5.352 4.098 16.514 1.00 89.94 83 MET A O 1
ATOM 670 N N . GLN A 1 84 ? -3.789 5.570 15.854 1.00 89.25 84 GLN A N 1
ATOM 671 C CA . GLN A 1 84 ? -3.164 5.670 17.177 1.00 89.25 84 GLN A CA 1
ATOM 672 C C . GLN A 1 84 ? -4.111 6.325 18.188 1.00 89.25 84 GLN A C 1
ATOM 674 O O . GLN A 1 84 ? -4.236 5.834 19.306 1.00 89.25 84 GLN A O 1
ATOM 679 N N . LEU A 1 85 ? -4.813 7.389 17.786 1.00 92.81 85 LEU A N 1
ATOM 680 C CA . LEU A 1 85 ? -5.824 8.044 18.620 1.00 92.81 85 LEU A CA 1
ATOM 681 C C . LEU A 1 85 ? -6.935 7.071 19.022 1.00 92.81 85 LEU A C 1
ATOM 683 O O . LEU A 1 85 ? -7.242 6.950 20.203 1.00 92.81 85 LEU A O 1
ATOM 687 N N . GLU A 1 86 ? -7.461 6.303 18.066 1.00 90.75 86 GLU A N 1
ATOM 688 C CA . GLU A 1 86 ? -8.466 5.277 18.351 1.00 90.75 86 GLU A CA 1
ATOM 689 C C . GLU A 1 86 ? -7.948 4.225 19.349 1.00 90.75 86 GLU A C 1
ATOM 691 O O . GLU A 1 86 ? -8.686 3.791 20.229 1.00 90.75 86 GLU A O 1
ATOM 696 N N . LEU A 1 87 ? -6.686 3.797 19.238 1.00 90.62 87 LEU A N 1
ATOM 697 C CA . LEU A 1 87 ? -6.102 2.835 20.180 1.00 90.62 87 LEU A CA 1
ATOM 698 C C . LEU A 1 87 ? -5.979 3.408 21.596 1.00 90.62 87 LEU A C 1
ATOM 700 O O . LEU A 1 87 ? -6.256 2.689 22.556 1.00 90.62 87 LEU A O 1
ATOM 704 N N . ILE A 1 88 ? -5.592 4.679 21.723 1.00 94.06 88 ILE A N 1
ATOM 705 C CA . ILE A 1 88 ? -5.515 5.379 23.011 1.00 94.06 88 ILE A CA 1
ATOM 706 C C . ILE A 1 88 ? -6.909 5.478 23.632 1.00 94.06 88 ILE A C 1
ATOM 708 O O . ILE A 1 88 ? -7.088 5.069 24.774 1.00 94.06 88 ILE A O 1
ATOM 712 N N . GLU A 1 89 ? -7.912 5.921 22.873 1.00 93.94 89 GLU A N 1
ATOM 713 C CA . GLU A 1 89 ? -9.290 6.037 23.365 1.00 93.94 89 GLU A CA 1
ATOM 714 C C . GLU A 1 89 ? -9.839 4.693 23.858 1.00 93.94 89 GLU A C 1
ATOM 716 O O . GLU A 1 89 ? -10.432 4.608 24.931 1.00 93.94 89 GLU A O 1
ATOM 721 N N . ARG A 1 90 ? -9.601 3.607 23.118 1.00 92.38 90 ARG A N 1
ATOM 722 C CA . ARG A 1 90 ? -10.014 2.262 23.549 1.00 92.38 90 ARG A CA 1
ATOM 723 C C . ARG A 1 90 ? -9.308 1.824 24.830 1.00 92.38 90 ARG A C 1
ATOM 725 O O . ARG A 1 90 ? -9.922 1.184 25.681 1.00 92.38 90 ARG A O 1
ATOM 732 N N . ALA A 1 91 ? -8.028 2.164 24.977 1.00 94.00 91 ALA A N 1
ATOM 733 C CA . ALA A 1 91 ? -7.255 1.839 26.170 1.00 94.00 91 ALA A CA 1
ATOM 734 C C . ALA A 1 91 ? -7.707 2.649 27.399 1.00 94.00 91 ALA A C 1
ATOM 736 O O . ALA A 1 91 ? -7.750 2.102 28.499 1.00 94.00 91 ALA A O 1
ATOM 737 N N . GLU A 1 92 ? -8.059 3.924 27.217 1.00 94.94 92 GLU A N 1
ATOM 738 C CA . GLU A 1 92 ? -8.494 4.825 28.291 1.00 94.94 92 GLU A CA 1
ATOM 739 C C . GLU A 1 92 ? -9.951 4.595 28.712 1.00 94.94 92 GLU A C 1
ATOM 741 O O . GLU A 1 92 ? -10.257 4.600 29.905 1.00 94.94 92 GLU A O 1
ATOM 746 N N . TYR A 1 93 ? -10.852 4.378 27.749 1.00 92.69 93 TYR A N 1
ATOM 747 C CA . TYR A 1 93 ? -12.301 4.361 27.982 1.00 92.69 93 TYR A CA 1
ATOM 748 C C . TYR A 1 93 ? -12.934 2.965 27.889 1.00 92.69 93 TYR A C 1
ATOM 750 O O . TYR A 1 93 ? -14.127 2.823 28.155 1.00 92.69 93 TYR A O 1
ATOM 758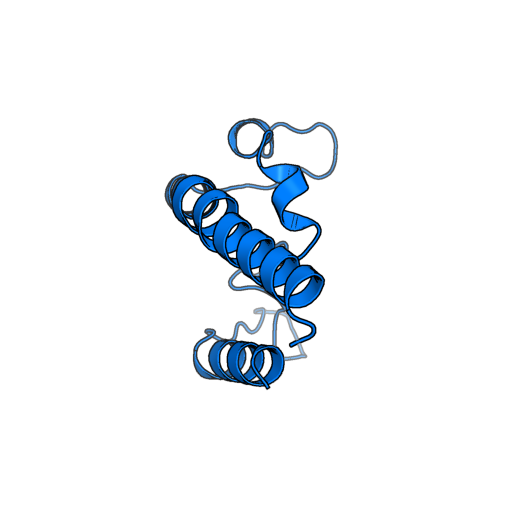 N N . GLY A 1 94 ? -12.164 1.925 27.549 1.00 83.62 94 GLY A N 1
ATOM 759 C CA . GLY A 1 94 ? -12.631 0.531 27.550 1.00 83.62 94 GLY A CA 1
ATOM 760 C C . GLY A 1 94 ? -13.714 0.211 26.511 1.00 83.62 94 GLY A C 1
ATOM 761 O O . GLY A 1 94 ? -14.470 -0.746 26.695 1.00 83.62 94 GLY A O 1
ATOM 762 N N . ILE A 1 95 ? -13.804 1.021 25.454 1.00 69.12 95 ILE A N 1
ATOM 763 C CA . ILE A 1 95 ? -14.678 0.831 24.280 1.00 69.12 95 ILE A CA 1
ATOM 764 C C . ILE A 1 95 ? -14.001 0.029 23.166 1.00 69.12 95 ILE A C 1
ATOM 766 O O . ILE A 1 95 ? -12.753 -0.011 23.110 1.00 69.12 95 ILE A O 1
#

Foldseek 3Di:
DVVVVVVVVCVVPQDWDQDPPDPDTGDPDNDPDDDDADLLDDNLVCLVPLPVQCVDPPDRDDDDPVRNCCCNPPRNPPVVVVSVVVVVCCVVPVD

Radius of gyration: 16.47 Å; chains: 1; bounding box: 38×32×49 Å